Protein AF-A0AAU5YEC5-F1 (afdb_monomer_lite)

Secondary structure (DSSP, 8-state):
----TT-TTSHHHHHHHHHTTSPPHHHHHHHHHHHHHHHHHHHHHHHTT----TTSS--

Sequence (59 aa):
MAWNPFRTGGDRQLAEAKYQGRESATDRAARLRREQHRARVHRDGDNAGTKIPRRLFPR

Foldseek 3Di:
DDDDPPPVPCVVVVVCVVCPPPQPPVNVVVVVVVVVVVVCCVVVCVVVVNPPPPPPDDD

pLDDT: mean 71.41, std 11.11, range [40.78, 91.06]

Radius of gyration: 22.88 Å; chains: 1; bounding box: 39×28×66 Å

Structure (mmCIF, N/CA/C/O backbone):
data_AF-A0AAU5YEC5-F1
#
_entry.id   AF-A0AAU5YEC5-F1
#
loop_
_atom_site.group_PDB
_atom_site.id
_atom_site.type_symbol
_atom_site.label_atom_id
_atom_site.label_alt_id
_atom_site.label_comp_id
_atom_site.label_asym_id
_atom_site.label_entity_id
_atom_site.label_seq_id
_atom_site.pdbx_PDB_ins_code
_atom_site.Cartn_x
_atom_site.Cartn_y
_atom_site.Cartn_z
_atom_site.occupancy
_atom_site.B_iso_or_equiv
_atom_site.auth_seq_id
_atom_site.auth_comp_id
_atom_site.auth_asym_id
_atom_site.auth_atom_id
_atom_site.pdbx_PDB_model_num
ATOM 1 N N . MET A 1 1 ? -23.527 -13.004 44.203 1.00 40.78 1 MET A N 1
ATOM 2 C CA . MET A 1 1 ? -22.828 -12.363 43.066 1.00 40.78 1 MET A CA 1
ATOM 3 C C . MET A 1 1 ? -23.396 -12.947 41.783 1.00 40.78 1 MET A C 1
ATOM 5 O O . MET A 1 1 ? -23.237 -14.140 41.573 1.00 40.78 1 MET A O 1
ATOM 9 N N . ALA A 1 2 ? -24.131 -12.163 40.991 1.00 56.75 2 ALA A N 1
ATOM 10 C CA . ALA A 1 2 ? -24.743 -12.642 39.752 1.00 56.75 2 ALA A CA 1
ATOM 11 C C . ALA A 1 2 ? -23.767 -12.457 38.580 1.00 56.75 2 ALA A C 1
ATOM 13 O O . ALA A 1 2 ? -23.307 -11.345 38.320 1.00 56.75 2 ALA A O 1
ATOM 14 N N . TRP A 1 3 ? -23.432 -13.553 37.899 1.00 56.31 3 TRP A N 1
ATOM 15 C CA . TRP A 1 3 ? -22.648 -13.540 36.667 1.00 56.31 3 TRP A CA 1
ATOM 16 C C . TRP A 1 3 ? -23.558 -13.042 35.537 1.00 56.31 3 TRP A C 1
ATOM 18 O O . TRP A 1 3 ? -24.585 -13.658 35.269 1.00 56.31 3 TRP A O 1
ATOM 28 N N . ASN A 1 4 ? -23.234 -11.896 34.931 1.00 65.44 4 ASN A N 1
ATOM 29 C CA . ASN A 1 4 ? -24.045 -11.303 33.867 1.00 65.44 4 ASN A CA 1
ATOM 30 C C . ASN A 1 4 ? -23.332 -11.472 32.508 1.00 65.44 4 ASN A C 1
ATOM 32 O O . ASN A 1 4 ? -22.370 -10.743 32.250 1.00 65.44 4 ASN A O 1
ATOM 36 N N . PRO A 1 5 ? 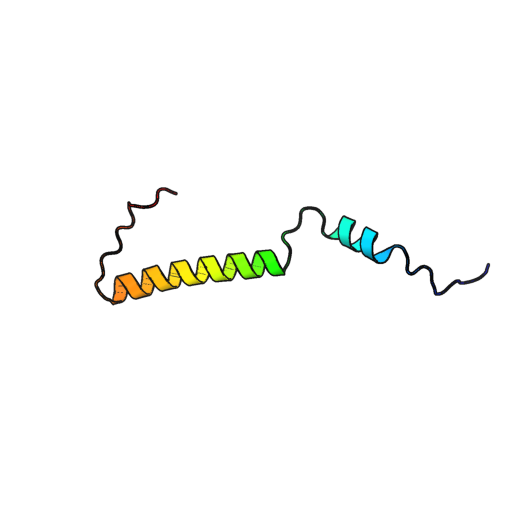-23.770 -12.407 31.644 1.00 63.22 5 PRO A N 1
ATOM 37 C CA . PRO A 1 5 ? -23.075 -12.761 30.401 1.00 63.22 5 PRO A CA 1
ATOM 38 C C . PRO A 1 5 ? -23.198 -11.713 29.277 1.00 63.22 5 PRO A C 1
ATOM 40 O O . PRO A 1 5 ? -22.611 -11.891 28.215 1.00 63.22 5 PRO A O 1
ATOM 43 N N . PHE A 1 6 ? -23.918 -10.606 29.499 1.00 59.53 6 PHE A N 1
ATOM 44 C CA . PHE A 1 6 ? -24.239 -9.603 28.473 1.00 59.53 6 PHE A CA 1
ATOM 45 C C . PHE A 1 6 ? -23.618 -8.216 28.709 1.00 59.53 6 PHE A C 1
ATOM 47 O O . PHE A 1 6 ? -24.166 -7.210 28.263 1.00 59.53 6 PHE A O 1
ATOM 54 N N . ARG A 1 7 ? -22.457 -8.099 29.376 1.00 61.75 7 ARG A N 1
ATOM 55 C CA . ARG A 1 7 ? -21.680 -6.833 29.359 1.00 61.75 7 ARG A CA 1
ATOM 56 C C . ARG A 1 7 ? -20.998 -6.626 27.992 1.00 61.75 7 ARG A C 1
ATOM 58 O O . ARG A 1 7 ? -19.798 -6.407 27.917 1.00 61.75 7 ARG A O 1
ATOM 65 N N . THR A 1 8 ? -21.765 -6.658 26.906 1.00 61.59 8 THR A N 1
ATOM 66 C CA . THR A 1 8 ? -21.339 -6.480 25.504 1.00 61.59 8 THR A CA 1
ATOM 67 C C . THR A 1 8 ? -21.254 -5.001 25.094 1.00 61.59 8 THR A C 1
ATOM 69 O O . THR A 1 8 ? -21.514 -4.644 23.950 1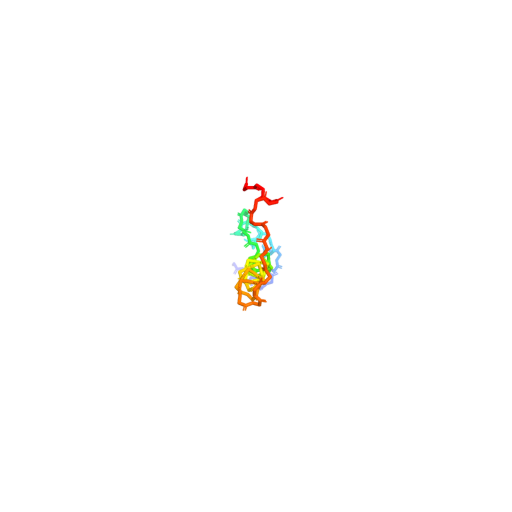.00 61.59 8 THR A O 1
ATOM 72 N N . GLY A 1 9 ? -20.942 -4.108 26.039 1.00 59.84 9 GLY A N 1
ATOM 73 C CA . GLY A 1 9 ? -20.932 -2.654 25.814 1.00 59.84 9 GLY A CA 1
ATOM 74 C C . GLY A 1 9 ? -19.542 -2.031 25.651 1.00 59.84 9 GLY A C 1
ATOM 75 O O . GLY A 1 9 ? -19.445 -0.868 25.274 1.00 59.84 9 GLY A O 1
ATOM 76 N N . GLY A 1 10 ? -18.472 -2.775 25.952 1.00 64.88 10 GLY A N 1
ATOM 77 C CA . GLY A 1 10 ? -17.110 -2.232 26.048 1.00 64.88 10 GLY A CA 1
ATOM 78 C C . GLY A 1 10 ? -16.168 -2.608 24.906 1.00 64.88 10 GLY A C 1
ATOM 79 O O . GLY A 1 10 ? -15.127 -1.974 24.760 1.00 64.88 10 GLY A O 1
ATOM 80 N N . ASP A 1 11 ? -16.514 -3.597 24.081 1.00 67.81 11 ASP A N 1
ATOM 81 C CA . ASP A 1 11 ? -15.571 -4.188 23.118 1.00 67.81 11 ASP A CA 1
ATOM 82 C C . ASP A 1 11 ? -15.079 -3.178 22.081 1.00 67.81 11 ASP A C 1
ATOM 84 O O . ASP A 1 11 ? -13.908 -3.182 21.704 1.00 67.81 11 ASP A O 1
ATOM 88 N N . ARG A 1 12 ? -15.954 -2.252 21.673 1.00 64.69 12 ARG A N 1
ATOM 89 C CA . ARG A 1 12 ? -15.595 -1.168 20.755 1.00 64.69 12 ARG A CA 1
ATOM 90 C C . ARG A 1 12 ? -14.597 -0.194 21.380 1.00 64.69 12 ARG A C 1
ATOM 92 O O . ARG A 1 12 ? -13.613 0.137 20.733 1.00 64.69 12 ARG A O 1
ATOM 99 N N . GLN A 1 13 ? -14.814 0.218 22.631 1.00 71.31 13 GLN A N 1
ATOM 100 C CA . GLN A 1 13 ? -13.896 1.114 23.348 1.00 71.31 13 GLN A CA 1
ATOM 101 C C . GLN A 1 13 ? -12.552 0.433 23.633 1.00 71.31 13 GLN A C 1
ATOM 103 O O . GLN A 1 13 ? -11.502 1.055 23.500 1.00 71.31 13 GLN A O 1
ATOM 108 N N . LEU A 1 14 ? -12.569 -0.863 23.956 1.00 72.56 14 LEU A N 1
ATOM 109 C CA . LEU A 1 14 ? -11.370 -1.685 24.133 1.00 72.56 14 LEU A CA 1
ATOM 110 C C . LEU A 1 14 ? -10.573 -1.833 22.835 1.00 72.56 14 LEU A C 1
ATOM 112 O O . LEU A 1 14 ? -9.349 -1.711 22.849 1.00 72.56 14 LEU A O 1
ATOM 116 N N . ALA A 1 15 ? -11.249 -2.075 21.711 1.00 68.38 15 ALA A N 1
ATOM 117 C CA . ALA A 1 15 ? -10.609 -2.127 20.403 1.00 68.38 15 ALA A CA 1
ATOM 118 C C . ALA A 1 15 ? -10.025 -0.760 20.023 1.00 68.38 15 ALA A C 1
ATOM 120 O O . ALA A 1 15 ? -8.870 -0.681 19.612 1.00 68.38 15 ALA A O 1
ATOM 121 N N . GLU A 1 16 ? -10.779 0.318 20.215 1.00 69.81 16 GLU A N 1
ATOM 122 C CA . GLU A 1 16 ? -10.337 1.675 19.900 1.00 69.81 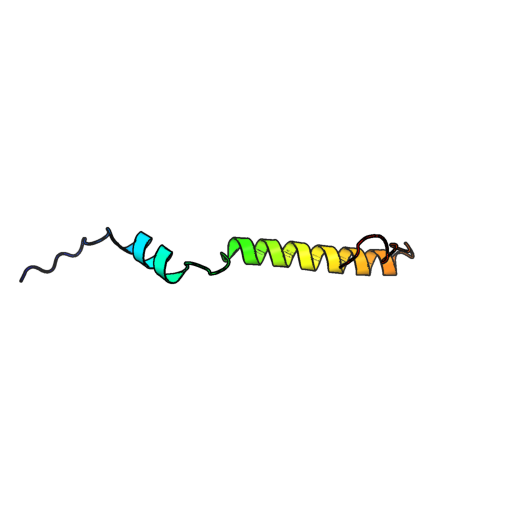16 GLU A CA 1
ATOM 123 C C . GLU A 1 16 ? -9.116 2.089 20.732 1.00 69.81 16 GLU A C 1
ATOM 125 O O . GLU A 1 16 ? -8.126 2.541 20.165 1.00 69.81 16 GLU A O 1
ATOM 130 N N . ALA A 1 17 ? -9.107 1.814 22.039 1.00 72.50 17 ALA A N 1
ATOM 131 C CA . ALA A 1 17 ? -7.940 2.038 22.894 1.00 72.50 17 ALA A CA 1
ATOM 132 C C . ALA A 1 17 ? -6.734 1.168 22.492 1.00 72.50 17 ALA A C 1
ATOM 134 O O . ALA A 1 17 ? -5.598 1.638 22.488 1.00 72.50 17 ALA A O 1
ATOM 135 N N . LYS A 1 18 ? -6.962 -0.099 22.123 1.00 70.62 18 LYS A N 1
ATOM 136 C CA . LYS A 1 18 ? -5.893 -1.037 21.740 1.00 70.62 18 LYS A CA 1
ATOM 137 C C . LYS A 1 18 ? -5.261 -0.714 20.383 1.00 70.62 18 LYS A C 1
ATOM 139 O O . LYS A 1 18 ? -4.099 -1.052 20.154 1.00 70.62 18 LYS A O 1
ATOM 144 N N . TYR A 1 19 ? -6.027 -0.119 19.474 1.00 67.94 19 TYR A N 1
ATOM 145 C CA . TYR A 1 19 ? -5.587 0.202 18.116 1.00 67.94 19 TYR A CA 1
ATOM 146 C C . TYR A 1 19 ? -5.362 1.702 17.889 1.00 67.94 19 TYR A C 1
ATOM 148 O O . TYR A 1 19 ? -4.966 2.085 16.787 1.00 67.94 19 TYR A O 1
ATOM 156 N N . GLN A 1 20 ? -5.543 2.545 18.911 1.00 73.12 20 GLN A N 1
ATOM 157 C CA . GLN A 1 20 ? -5.200 3.963 18.843 1.00 73.12 20 GLN A CA 1
ATOM 158 C C . GLN A 1 20 ? -3.734 4.146 18.430 1.00 73.12 20 GLN A C 1
ATOM 160 O O . GLN A 1 20 ? -2.826 3.519 18.972 1.00 73.12 20 GLN A O 1
ATOM 165 N N . GLY A 1 21 ? -3.509 4.999 17.428 1.00 71.19 21 GLY A N 1
ATOM 166 C CA . GLY A 1 21 ? -2.175 5.281 16.891 1.00 71.19 21 GLY A CA 1
ATOM 167 C C . GLY A 1 21 ? -1.574 4.175 16.016 1.00 71.19 21 GLY A C 1
ATOM 168 O O . GLY A 1 21 ? -0.458 4.340 15.524 1.00 71.19 21 GLY A O 1
ATOM 169 N N . ARG A 1 22 ? -2.283 3.060 15.779 1.00 73.94 22 ARG A N 1
ATOM 170 C CA . ARG A 1 22 ? -1.823 1.981 14.894 1.00 73.94 22 ARG A CA 1
ATOM 171 C C . ARG A 1 22 ? -2.459 2.119 13.512 1.00 73.94 22 ARG A C 1
ATOM 173 O O . ARG A 1 22 ? -3.671 2.255 13.397 1.00 73.94 22 ARG A O 1
ATOM 180 N N . GLU A 1 23 ? -1.643 2.037 12.459 1.00 73.50 23 GLU A N 1
ATOM 181 C CA . GLU A 1 23 ? -2.133 1.987 11.074 1.00 73.50 23 GLU A CA 1
ATOM 182 C C . GLU A 1 23 ? -3.133 0.824 10.938 1.00 73.50 23 GLU A C 1
ATOM 184 O O . GLU A 1 23 ? -2.818 -0.322 11.289 1.00 73.50 23 GLU A O 1
ATOM 189 N N . SER A 1 24 ? -4.345 1.118 10.454 1.00 79.50 24 SER A N 1
ATOM 190 C CA . SER A 1 24 ? -5.357 0.098 10.178 1.00 79.50 24 SER A CA 1
ATOM 191 C C . SER A 1 24 ? -4.783 -0.955 9.231 1.00 79.50 24 SER A C 1
ATOM 193 O O . SER A 1 24 ? -4.016 -0.640 8.319 1.00 79.50 24 SER A O 1
ATOM 195 N N . ALA A 1 25 ? -5.180 -2.219 9.395 1.00 80.25 25 ALA A N 1
ATOM 196 C CA . ALA A 1 25 ? -4.781 -3.279 8.469 1.00 80.25 25 ALA A CA 1
ATOM 197 C C . ALA A 1 25 ? -5.137 -2.926 7.011 1.00 80.25 25 ALA A C 1
ATOM 199 O O . ALA A 1 25 ? -4.372 -3.223 6.091 1.00 80.25 25 ALA A O 1
ATOM 200 N N . THR A 1 26 ? -6.260 -2.231 6.811 1.00 78.38 26 THR A N 1
ATOM 201 C CA . THR A 1 26 ? -6.716 -1.758 5.501 1.00 78.38 26 THR A CA 1
ATOM 202 C C . THR A 1 26 ? -5.823 -0.646 4.951 1.00 78.38 26 THR A C 1
ATOM 204 O O . THR A 1 26 ? -5.452 -0.698 3.775 1.00 78.38 26 THR A O 1
ATOM 207 N N . ASP A 1 27 ? -5.420 0.312 5.790 1.00 79.31 27 ASP A N 1
ATOM 208 C CA . ASP A 1 27 ? -4.518 1.402 5.393 1.00 79.31 27 ASP A CA 1
ATOM 209 C C . ASP A 1 27 ? -3.134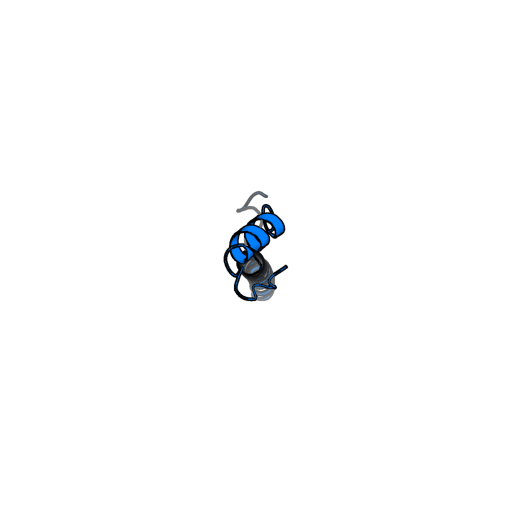 0.867 5.039 1.00 79.31 27 ASP A C 1
ATOM 211 O O . ASP A 1 27 ? -2.599 1.174 3.968 1.00 79.31 27 ASP A O 1
ATOM 215 N N . ARG A 1 28 ? -2.618 -0.058 5.856 1.00 81.25 28 ARG A N 1
ATOM 216 C CA . ARG A 1 28 ? -1.367 -0.768 5.585 1.00 81.25 28 ARG A CA 1
ATOM 217 C C . ARG A 1 28 ? -1.427 -1.518 4.256 1.00 81.25 28 ARG A C 1
ATOM 219 O O . ARG A 1 28 ? -0.496 -1.438 3.455 1.00 81.25 28 ARG A O 1
ATOM 226 N N . ALA A 1 29 ? -2.521 -2.234 3.991 1.00 82.19 29 ALA A N 1
ATOM 227 C CA . ALA A 1 29 ? -2.705 -2.945 2.728 1.00 82.19 29 ALA A CA 1
ATOM 228 C C . ALA A 1 29 ? -2.773 -1.980 1.532 1.00 82.19 29 ALA A C 1
ATOM 230 O O . ALA A 1 29 ? -2.177 -2.245 0.485 1.00 82.19 29 ALA A O 1
ATOM 231 N N . ALA A 1 30 ? -3.457 -0.842 1.677 1.00 85.75 30 ALA A N 1
ATOM 232 C CA . ALA A 1 30 ? -3.515 0.185 0.643 1.00 85.75 30 ALA A CA 1
ATOM 233 C C . ALA 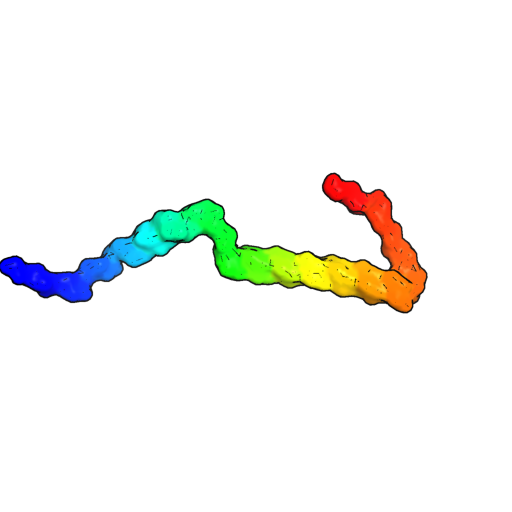A 1 30 ? -2.134 0.799 0.367 1.00 85.75 30 ALA A C 1
ATOM 235 O O . ALA A 1 30 ? -1.763 0.963 -0.799 1.00 85.75 30 ALA A O 1
ATOM 236 N N . ARG A 1 31 ? -1.350 1.087 1.411 1.00 87.88 31 ARG A N 1
ATOM 237 C CA . ARG A 1 31 ? 0.027 1.580 1.288 1.00 87.88 31 ARG A CA 1
ATOM 238 C C . ARG A 1 31 ? 0.917 0.591 0.535 1.00 87.88 31 ARG A C 1
ATOM 240 O O . ARG A 1 31 ? 1.530 0.976 -0.460 1.00 87.88 31 ARG A O 1
ATOM 247 N N . LEU A 1 32 ? 0.898 -0.685 0.923 1.00 91.06 32 LEU A N 1
ATOM 248 C CA . LEU A 1 32 ? 1.678 -1.736 0.260 1.00 91.06 32 LEU A CA 1
ATOM 249 C C . LEU A 1 32 ? 1.320 -1.881 -1.226 1.00 91.06 32 LEU A C 1
ATOM 251 O O . LEU A 1 32 ? 2.214 -2.003 -2.061 1.00 91.06 32 LEU A O 1
ATOM 255 N N . ARG A 1 33 ? 0.030 -1.804 -1.587 1.00 89.56 33 ARG A N 1
ATOM 256 C CA . ARG A 1 33 ? -0.390 -1.835 -3.001 1.00 89.56 33 ARG A CA 1
ATOM 257 C C . ARG A 1 33 ? 0.190 -0.668 -3.802 1.00 89.56 33 ARG A C 1
ATOM 259 O O . ARG A 1 33 ? 0.656 -0.879 -4.921 1.00 89.56 33 ARG A O 1
ATOM 266 N N . ARG A 1 34 ? 0.198 0.548 -3.241 1.00 88.38 34 ARG A N 1
ATOM 267 C CA . ARG A 1 34 ? 0.784 1.730 -3.903 1.00 88.38 34 ARG A CA 1
ATOM 268 C C . ARG A 1 34 ? 2.294 1.582 -4.082 1.00 88.38 34 ARG A C 1
ATOM 270 O O . ARG A 1 34 ? 2.802 1.868 -5.163 1.00 88.38 34 ARG A O 1
ATOM 277 N N . GLU A 1 35 ? 2.999 1.113 -3.056 1.00 90.75 35 GLU A N 1
AT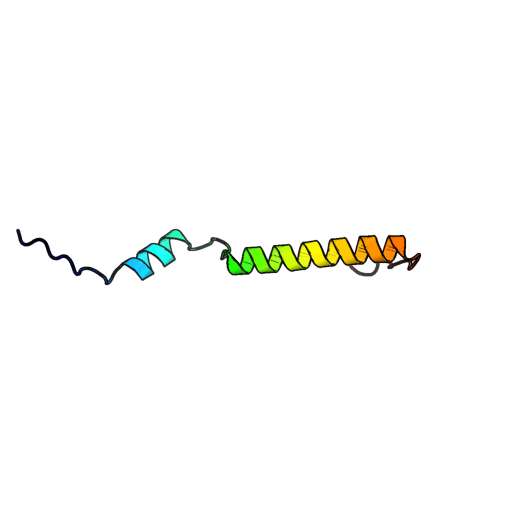OM 278 C CA . GLU A 1 35 ? 4.448 0.870 -3.112 1.00 90.75 35 GLU A CA 1
ATOM 279 C C . GLU A 1 35 ? 4.802 -0.181 -4.173 1.00 90.75 35 GLU A C 1
ATOM 281 O O . GLU A 1 35 ? 5.652 0.062 -5.031 1.00 90.75 35 GLU A O 1
ATOM 286 N N . GLN A 1 36 ? 4.092 -1.313 -4.185 1.00 89.25 36 GLN A N 1
ATOM 287 C CA . GLN A 1 36 ? 4.288 -2.365 -5.185 1.00 89.25 36 GLN A CA 1
ATOM 288 C C . GLN A 1 36 ? 3.975 -1.888 -6.605 1.00 89.25 36 GLN A C 1
ATOM 290 O O . GLN A 1 36 ? 4.692 -2.242 -7.541 1.00 89.25 36 GLN A O 1
ATOM 295 N N . HIS A 1 37 ? 2.927 -1.078 -6.778 1.00 88.81 37 HIS A N 1
ATOM 296 C CA . HIS A 1 37 ? 2.589 -0.503 -8.075 1.00 88.81 37 HIS A CA 1
ATOM 297 C C . HIS A 1 37 ? 3.697 0.429 -8.582 1.00 88.81 37 HIS A C 1
ATOM 299 O O . HIS A 1 37 ? 4.137 0.269 -9.716 1.00 88.81 37 HIS A O 1
ATOM 305 N N . ARG A 1 38 ? 4.220 1.327 -7.734 1.00 85.12 38 ARG A N 1
ATOM 306 C CA . ARG A 1 38 ? 5.361 2.193 -8.087 1.00 85.12 38 ARG A CA 1
ATOM 307 C C . ARG A 1 38 ? 6.581 1.371 -8.496 1.00 85.12 38 ARG A C 1
ATOM 309 O O . ARG A 1 38 ? 7.175 1.634 -9.536 1.00 85.12 38 ARG A O 1
ATOM 316 N N . ALA A 1 39 ? 6.924 0.347 -7.714 1.00 85.50 39 ALA A N 1
ATOM 317 C CA . ALA A 1 39 ? 8.054 -0.527 -8.017 1.00 85.50 39 ALA A CA 1
ATOM 318 C C . ALA A 1 39 ? 7.882 -1.252 -9.363 1.00 85.50 39 ALA A C 1
ATOM 320 O O . ALA A 1 39 ? 8.836 -1.360 -10.132 1.00 85.50 39 ALA A O 1
ATOM 321 N N . ARG A 1 40 ? 6.661 -1.714 -9.662 1.00 84.31 40 ARG A N 1
ATOM 322 C CA . ARG A 1 40 ? 6.325 -2.353 -10.938 1.00 84.31 40 ARG A CA 1
ATOM 323 C C . ARG A 1 40 ? 6.435 -1.379 -12.105 1.00 84.31 40 ARG A C 1
ATOM 325 O O . ARG A 1 40 ? 7.118 -1.696 -13.062 1.00 84.31 40 ARG A O 1
ATOM 332 N N . VAL A 1 41 ? 5.850 -0.186 -11.997 1.00 83.12 41 VAL A N 1
ATOM 333 C CA . VAL A 1 41 ? 5.930 0.852 -13.040 1.00 83.12 41 VAL A CA 1
ATOM 334 C C . VAL A 1 41 ? 7.378 1.231 -13.339 1.00 83.12 41 VAL A C 1
ATOM 336 O O . VAL A 1 41 ? 7.742 1.360 -14.503 1.00 83.12 41 VAL A O 1
ATOM 339 N N . HIS A 1 42 ? 8.223 1.368 -12.313 1.00 81.12 42 HIS A N 1
ATOM 340 C CA . HIS A 1 42 ? 9.647 1.627 -12.521 1.00 81.12 42 HIS A CA 1
ATOM 341 C C . HIS A 1 42 ? 10.342 0.477 -13.250 1.00 81.12 42 HIS A C 1
ATOM 343 O O . HIS A 1 42 ? 11.027 0.722 -14.235 1.00 81.12 42 HIS A O 1
ATOM 349 N N . ARG A 1 43 ? 10.125 -0.766 -12.807 1.00 77.31 43 ARG A N 1
ATOM 350 C CA . ARG A 1 43 ? 10.719 -1.952 -13.436 1.00 77.31 43 ARG A CA 1
ATOM 351 C C . ARG A 1 43 ? 10.271 -2.118 -14.885 1.00 77.31 43 ARG A C 1
ATOM 353 O O . ARG A 1 43 ? 11.102 -2.326 -15.759 1.00 77.31 43 ARG A O 1
ATOM 360 N N . ASP A 1 44 ? 8.971 -2.033 -15.129 1.00 79.69 44 ASP A N 1
ATOM 361 C CA . ASP A 1 44 ? 8.390 -2.246 -16.450 1.00 79.69 44 ASP A CA 1
ATOM 362 C C . ASP A 1 44 ? 8.751 -1.090 -17.390 1.00 79.69 44 ASP A C 1
ATOM 364 O O . ASP A 1 44 ? 9.041 -1.324 -18.558 1.00 79.69 44 ASP A O 1
ATOM 368 N N . GLY A 1 45 ? 8.820 0.145 -16.880 1.00 68.81 45 GLY A N 1
ATOM 369 C CA . GLY A 1 45 ? 9.322 1.297 -17.628 1.00 68.81 45 GLY A CA 1
ATOM 370 C C . GLY A 1 45 ? 10.797 1.164 -18.007 1.00 68.81 45 GLY A C 1
ATOM 371 O O . GLY A 1 45 ? 11.144 1.378 -19.166 1.00 68.81 45 GLY A O 1
ATOM 372 N N . ASP A 1 46 ? 11.648 0.745 -17.064 1.00 65.56 46 ASP A N 1
ATOM 373 C CA . ASP A 1 46 ? 13.064 0.466 -17.333 1.00 65.56 46 ASP A CA 1
ATOM 374 C C . ASP A 1 46 ? 13.219 -0.680 -18.364 1.00 65.56 46 ASP A C 1
ATOM 376 O O . ASP A 1 46 ? 14.034 -0.570 -19.281 1.00 65.56 46 ASP A O 1
ATOM 380 N N . ASN A 1 47 ? 12.401 -1.740 -18.276 1.00 64.00 47 ASN A N 1
ATOM 381 C CA . ASN A 1 47 ? 12.413 -2.876 -19.214 1.00 64.00 47 ASN A CA 1
ATOM 382 C C . ASN A 1 47 ? 11.886 -2.522 -20.614 1.00 64.00 47 ASN A C 1
ATOM 384 O O . ASN A 1 47 ? 12.358 -3.075 -21.604 1.00 64.00 47 ASN A O 1
ATOM 388 N N . ALA A 1 48 ? 10.918 -1.610 -20.713 1.00 66.62 48 ALA A N 1
ATOM 389 C CA . ALA A 1 48 ? 10.343 -1.166 -21.981 1.00 66.62 48 ALA A CA 1
ATOM 390 C C . ALA A 1 48 ? 11.232 -0.152 -22.733 1.00 66.62 48 ALA A C 1
ATOM 392 O O . ALA A 1 48 ? 10.845 0.340 -23.791 1.00 66.62 48 ALA A O 1
ATOM 393 N N . GLY A 1 49 ? 12.411 0.199 -22.196 1.00 62.22 49 GLY A N 1
ATOM 394 C CA . GLY A 1 49 ? 13.287 1.236 -22.758 1.00 62.22 49 GLY A CA 1
ATOM 395 C C . GLY A 1 49 ? 12.734 2.658 -22.596 1.00 62.22 49 GLY A C 1
ATOM 396 O O . GLY A 1 49 ? 13.367 3.633 -23.014 1.00 62.22 49 GLY A O 1
ATOM 397 N N . THR A 1 50 ? 11.574 2.802 -21.955 1.00 61.06 50 THR A N 1
ATOM 398 C CA . THR A 1 50 ? 10.948 4.077 -21.630 1.00 61.06 50 THR A CA 1
ATOM 399 C C . THR A 1 50 ? 11.742 4.705 -20.491 1.00 61.06 50 THR A C 1
ATOM 401 O O . THR A 1 50 ? 11.569 4.356 -19.326 1.00 61.06 50 THR A O 1
ATOM 404 N N . LYS A 1 51 ? 12.645 5.644 -20.804 1.00 61.06 51 LYS A N 1
ATOM 405 C CA . LYS A 1 51 ? 13.365 6.433 -19.789 1.00 61.06 51 LYS A CA 1
ATOM 406 C C . LYS A 1 51 ? 12.359 7.234 -18.955 1.00 61.06 51 LYS A C 1
ATOM 408 O O . LYS A 1 51 ? 12.076 8.386 -19.272 1.00 61.06 51 LYS A O 1
ATOM 413 N N . ILE A 1 52 ? 11.834 6.648 -17.878 1.00 62.88 52 ILE A N 1
ATOM 414 C CA . ILE A 1 52 ? 11.038 7.377 -16.889 1.00 62.88 52 ILE A CA 1
ATOM 415 C C . ILE A 1 52 ? 12.005 8.338 -16.180 1.00 62.88 52 ILE A C 1
ATOM 417 O O . ILE A 1 52 ? 12.937 7.876 -15.510 1.00 62.88 52 ILE A O 1
ATOM 421 N N . PRO A 1 53 ? 11.848 9.668 -16.314 1.00 63.47 53 PRO A N 1
ATOM 422 C CA . PRO A 1 53 ? 12.789 10.608 -15.724 1.00 63.47 53 PRO A CA 1
ATOM 423 C C . PRO A 1 53 ? 12.658 10.572 -14.199 1.00 63.47 53 PRO A C 1
ATOM 425 O O . PRO A 1 53 ? 11.745 11.146 -13.612 1.00 63.47 53 PRO A O 1
ATOM 428 N N . ARG A 1 54 ? 13.613 9.918 -13.531 1.00 64.44 54 ARG A N 1
ATOM 429 C CA . ARG A 1 54 ? 13.639 9.740 -12.065 1.00 64.44 54 ARG A CA 1
ATOM 430 C C . ARG A 1 54 ? 13.842 11.052 -11.282 1.00 64.44 54 ARG A C 1
ATOM 432 O O . ARG A 1 54 ? 13.805 11.038 -10.061 1.00 64.44 54 ARG A O 1
ATOM 439 N N . ARG A 1 55 ? 14.077 12.172 -11.982 1.00 63.44 55 ARG A N 1
ATOM 440 C CA . ARG A 1 55 ? 14.309 13.518 -11.423 1.00 63.44 55 ARG A CA 1
ATOM 441 C C . ARG A 1 55 ? 13.049 14.392 -11.335 1.00 63.44 55 ARG A C 1
ATOM 443 O O . ARG A 1 55 ? 13.138 15.480 -10.787 1.00 63.44 55 ARG A O 1
ATOM 450 N N . LEU A 1 56 ? 11.901 13.945 -11.856 1.00 61.56 56 LEU A N 1
ATOM 451 C CA . LEU A 1 56 ? 10.659 14.739 -11.835 1.00 61.56 56 LEU A CA 1
ATOM 452 C C . LEU A 1 56 ? 9.921 14.716 -10.486 1.00 61.56 56 LEU A C 1
ATOM 454 O O . LEU A 1 56 ? 9.049 15.548 -10.269 1.00 61.56 56 LEU A O 1
ATOM 458 N N . PHE A 1 57 ? 10.280 13.811 -9.572 1.00 58.31 57 PHE A N 1
ATOM 459 C CA . PHE A 1 57 ? 9.669 13.723 -8.245 1.00 58.31 57 PHE A CA 1
ATOM 460 C C . PHE A 1 57 ? 10.766 13.746 -7.168 1.00 58.31 57 PHE A C 1
ATOM 462 O O . PHE A 1 57 ? 11.398 12.710 -6.937 1.00 58.31 57 PHE A O 1
ATOM 469 N N . PRO A 1 58 ? 11.056 14.910 -6.552 1.00 55.88 58 PRO A N 1
ATOM 470 C CA . PRO A 1 58 ? 11.952 14.970 -5.402 1.00 55.88 58 PRO A CA 1
ATOM 471 C C . PRO A 1 58 ? 11.352 14.177 -4.229 1.00 55.88 58 PRO A C 1
ATOM 473 O O . PRO A 1 58 ? 10.131 14.101 -4.086 1.00 55.88 58 PRO A O 1
ATOM 476 N N . ARG A 1 59 ? 12.234 13.525 -3.461 1.00 57.94 59 ARG A N 1
ATOM 477 C CA . ARG A 1 59 ? 11.894 12.739 -2.265 1.00 57.94 59 ARG A CA 1
ATOM 478 C C . ARG A 1 59 ? 11.348 13.608 -1.144 1.00 57.94 59 ARG A C 1
ATOM 480 O O . ARG A 1 59 ? 11.847 14.746 -1.014 1.00 57.94 59 ARG A O 1
#